Protein AF-A0A8E2B4M5-F1 (afdb_monomer_lite)

Structure (mmCIF, N/CA/C/O backbone):
data_AF-A0A8E2B4M5-F1
#
_entry.id   AF-A0A8E2B4M5-F1
#
loop_
_atom_site.group_PDB
_atom_site.id
_atom_site.type_symbol
_atom_site.label_atom_id
_atom_site.label_alt_id
_atom_site.label_comp_id
_atom_site.label_asym_id
_atom_site.label_entity_id
_atom_site.label_seq_id
_atom_site.pdbx_PDB_ins_code
_atom_site.Cartn_x
_atom_site.Cartn_y
_atom_site.Cartn_z
_atom_site.occupancy
_atom_site.B_iso_or_equiv
_atom_site.auth_seq_id
_atom_site.auth_comp_id
_atom_site.auth_asym_id
_atom_site.auth_atom_id
_atom_site.pdbx_PDB_model_num
ATOM 1 N N . VAL A 1 1 ? -11.968 -4.056 11.544 1.00 97.75 1 VAL A N 1
ATOM 2 C CA . VAL A 1 1 ? -10.760 -3.390 10.999 1.00 97.75 1 VAL A CA 1
ATOM 3 C C . VAL A 1 1 ? -11.161 -2.478 9.852 1.00 97.75 1 VAL A C 1
ATOM 5 O O . VAL A 1 1 ? -11.971 -2.891 9.031 1.00 97.75 1 VAL A O 1
ATOM 8 N N . VAL A 1 2 ? -10.613 -1.265 9.801 1.00 98.69 2 VAL A N 1
ATOM 9 C CA . VAL A 1 2 ? -10.712 -0.337 8.662 1.00 98.69 2 VAL A CA 1
ATOM 10 C C . VAL A 1 2 ? -9.300 -0.004 8.180 1.00 98.69 2 VAL A C 1
ATOM 12 O O . VAL A 1 2 ? -8.394 0.166 8.992 1.00 98.69 2 VAL A O 1
ATOM 15 N N . VAL A 1 3 ? -9.108 0.090 6.865 1.00 98.81 3 VAL A N 1
ATOM 16 C CA . VAL A 1 3 ? -7.841 0.510 6.252 1.00 98.81 3 VAL A CA 1
ATOM 17 C C . VAL A 1 3 ? -8.103 1.728 5.375 1.00 98.81 3 VAL A C 1
ATOM 19 O O . VAL A 1 3 ? -9.085 1.757 4.636 1.00 98.81 3 VAL A O 1
ATOM 22 N N . THR A 1 4 ? -7.240 2.735 5.466 1.00 98.75 4 THR A N 1
ATOM 23 C CA . THR A 1 4 ? -7.308 3.959 4.654 1.00 98.75 4 THR A CA 1
ATOM 24 C C . THR A 1 4 ? -5.906 4.491 4.354 1.00 98.75 4 THR A C 1
ATOM 26 O O . THR A 1 4 ? -4.914 3.837 4.671 1.00 98.75 4 THR A O 1
ATOM 29 N N . TYR A 1 5 ? -5.803 5.648 3.709 1.00 98.62 5 TYR A N 1
ATOM 30 C CA . TYR A 1 5 ? -4.527 6.311 3.437 1.00 98.62 5 TYR A CA 1
ATOM 31 C C . TYR A 1 5 ? -3.972 7.001 4.690 1.00 98.62 5 TYR A C 1
ATOM 33 O O . TYR A 1 5 ? -4.711 7.286 5.633 1.00 98.62 5 TYR A O 1
ATOM 41 N N . ASP A 1 6 ? -2.676 7.310 4.695 1.00 98.06 6 ASP A N 1
ATOM 42 C CA . ASP A 1 6 ? -2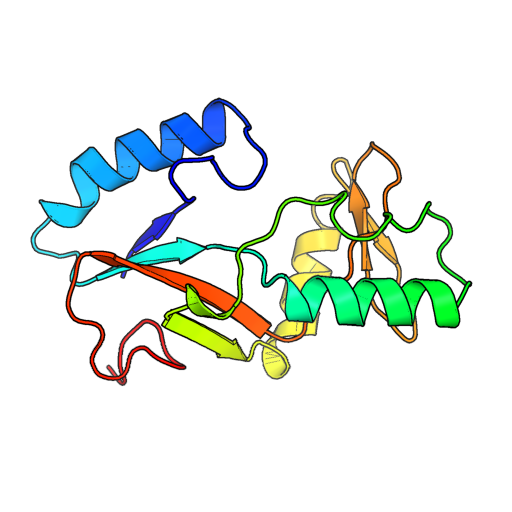.100 8.225 5.685 1.00 98.06 6 ASP A CA 1
ATOM 43 C C . ASP A 1 6 ? -2.543 9.685 5.453 1.00 98.06 6 ASP A C 1
ATOM 45 O O . ASP A 1 6 ? -3.237 10.004 4.484 1.00 98.06 6 ASP A O 1
ATOM 49 N N . SER A 1 7 ? -2.125 10.594 6.338 1.00 97.12 7 SER A N 1
ATOM 50 C CA . SER A 1 7 ? -2.493 12.013 6.256 1.00 97.12 7 SER A CA 1
ATOM 51 C C . SER A 1 7 ? -1.911 12.750 5.047 1.00 97.12 7 SER A C 1
ATOM 53 O O . SER A 1 7 ? -2.382 13.836 4.715 1.00 97.12 7 SER A O 1
ATOM 55 N N . PHE A 1 8 ? -0.913 12.173 4.371 1.00 96.62 8 PHE A N 1
ATOM 56 C CA . PHE A 1 8 ? -0.375 12.685 3.113 1.00 96.62 8 PHE A CA 1
ATOM 57 C C . PHE A 1 8 ? -1.076 12.066 1.888 1.00 96.62 8 PHE A C 1
ATOM 59 O O . PHE A 1 8 ? -0.829 12.470 0.753 1.00 96.62 8 PHE A O 1
ATOM 66 N N . GLY A 1 9 ? -1.979 11.101 2.082 1.00 95.44 9 GLY A N 1
ATOM 67 C CA . GLY A 1 9 ? -2.666 10.401 1.000 1.00 95.44 9 GLY A CA 1
ATOM 68 C C . GLY A 1 9 ? -1.750 9.456 0.212 1.00 95.44 9 GLY A C 1
ATOM 69 O O . GLY A 1 9 ? -2.009 9.179 -0.964 1.00 95.44 9 GLY A O 1
ATOM 70 N N . GLY A 1 10 ? -0.646 9.008 0.813 1.00 93.38 10 GLY A N 1
ATOM 71 C CA . GLY A 1 10 ? 0.409 8.233 0.160 1.00 93.38 10 GLY A CA 1
ATOM 72 C C . GLY A 1 10 ? 1.302 9.085 -0.747 1.00 93.38 10 GLY A C 1
ATOM 73 O O . GLY A 1 10 ? 2.466 9.301 -0.433 1.00 93.38 10 GLY A O 1
ATOM 74 N N . TYR A 1 11 ? 0.770 9.595 -1.863 1.00 93.06 11 TYR A N 1
ATOM 75 C CA . TYR A 1 11 ? 1.532 10.392 -2.842 1.00 93.06 11 TYR A CA 1
ATOM 76 C C . TYR A 1 11 ? 1.038 11.839 -3.004 1.00 93.06 11 TYR A C 1
ATOM 78 O O . TYR A 1 11 ? 1.407 12.514 -3.964 1.00 93.06 11 TYR A O 1
ATOM 86 N N . GLY A 1 12 ? 0.203 12.332 -2.083 1.00 95.56 12 GLY A N 1
ATOM 87 C CA . GLY A 1 12 ? -0.290 13.712 -2.106 1.00 95.56 12 GLY A CA 1
ATOM 88 C C . GLY A 1 12 ? -1.528 13.946 -2.973 1.00 95.56 12 GLY A C 1
ATOM 89 O O . GLY A 1 12 ? -1.870 15.100 -3.229 1.00 95.56 12 GLY A O 1
ATOM 90 N N . HIS A 1 13 ? -2.212 12.894 -3.443 1.00 97.62 13 HIS A N 1
ATOM 91 C CA . HIS A 1 13 ? -3.441 13.077 -4.221 1.00 97.62 13 HIS A CA 1
ATOM 92 C C . HIS A 1 13 ? -4.539 13.719 -3.353 1.00 97.62 13 HIS A C 1
ATOM 94 O O . HIS A 1 13 ? -4.846 13.170 -2.289 1.00 97.62 13 HIS A O 1
ATOM 100 N N . PRO A 1 14 ? -5.194 14.811 -3.797 1.00 98.44 14 PRO A N 1
ATOM 101 C CA . PRO A 1 14 ? -6.226 15.487 -3.009 1.00 98.44 14 PRO A CA 1
ATOM 102 C C . PRO A 1 14 ? -7.350 14.553 -2.553 1.00 98.44 14 PRO A C 1
ATOM 104 O O . PRO A 1 14 ? -7.760 14.600 -1.396 1.00 98.44 14 PRO A O 1
ATOM 107 N N . ASP A 1 15 ? -7.795 13.647 -3.427 1.00 98.69 15 ASP A N 1
ATOM 108 C CA . ASP A 1 15 ? -8.845 12.686 -3.067 1.00 98.69 15 ASP A CA 1
ATOM 109 C C . ASP A 1 15 ? -8.389 11.665 -2.019 1.00 98.69 15 ASP A C 1
ATOM 111 O O . ASP A 1 15 ? -9.187 11.267 -1.176 1.00 98.69 15 ASP A O 1
ATOM 115 N N . HIS A 1 16 ? -7.114 11.261 -2.018 1.00 98.69 16 HIS A N 1
ATOM 116 C CA . HIS A 1 16 ? -6.596 10.344 -1.000 1.00 98.69 16 HIS A CA 1
ATOM 117 C C . HIS A 1 16 ? -6.508 11.031 0.363 1.00 98.69 16 HIS A C 1
ATOM 119 O O . HIS A 1 16 ? -6.919 10.456 1.369 1.00 98.69 16 HIS A O 1
ATOM 125 N N . ILE A 1 17 ? -6.038 12.283 0.388 1.00 98.75 17 ILE A N 1
ATOM 126 C CA . ILE A 1 17 ? -6.035 13.115 1.598 1.00 98.75 17 ILE A CA 1
ATOM 127 C C . ILE A 1 17 ? -7.470 13.273 2.107 1.00 98.75 17 ILE A C 1
ATOM 129 O O . ILE A 1 17 ? -7.746 13.058 3.285 1.00 98.75 17 ILE A O 1
ATOM 133 N N . ARG A 1 18 ? -8.421 13.557 1.210 1.00 98.75 18 ARG A N 1
ATOM 134 C CA . ARG A 1 18 ? -9.822 13.710 1.596 1.00 98.75 18 ARG A CA 1
ATOM 135 C C . ARG A 1 18 ? -10.437 12.406 2.111 1.00 98.75 18 ARG A C 1
ATOM 137 O O . ARG A 1 18 ? -11.207 12.431 3.070 1.00 98.75 18 ARG A O 1
ATOM 144 N N . ALA A 1 19 ? -10.098 11.269 1.510 1.00 98.69 19 ALA A N 1
ATOM 145 C CA . ALA A 1 19 ? -10.531 9.955 1.973 1.00 98.69 19 ALA A CA 1
ATOM 146 C C . ALA A 1 19 ? -9.956 9.615 3.358 1.00 98.69 19 ALA A C 1
ATOM 148 O O . ALA A 1 19 ? -10.689 9.088 4.201 1.00 98.69 19 ALA A O 1
ATOM 149 N N . HIS A 1 20 ? -8.692 9.966 3.619 1.00 98.69 20 HIS A N 1
ATOM 150 C CA . HIS A 1 20 ? -8.085 9.881 4.947 1.00 98.69 20 HIS A CA 1
ATOM 151 C C . HIS A 1 20 ? -8.866 10.724 5.962 1.00 98.69 20 HIS A C 1
ATOM 153 O O . HIS A 1 20 ? -9.334 10.185 6.962 1.00 98.69 20 HIS A O 1
ATOM 159 N N . GLU A 1 21 ? -9.075 12.016 5.685 1.00 98.81 21 GLU A N 1
ATOM 160 C CA . GLU A 1 21 ? -9.795 12.930 6.582 1.00 98.81 21 GLU A CA 1
ATOM 161 C C . GLU A 1 21 ? -11.190 12.408 6.939 1.00 98.81 21 GLU A C 1
ATOM 163 O O . GLU A 1 21 ? -11.567 12.383 8.109 1.00 98.81 21 GLU A O 1
ATOM 168 N N . ILE A 1 22 ? -11.959 11.971 5.935 1.00 98.75 22 ILE A N 1
ATOM 169 C CA . ILE A 1 22 ? -13.317 11.453 6.141 1.00 98.75 22 ILE A CA 1
ATOM 170 C C . ILE A 1 22 ? -13.278 10.162 6.960 1.00 98.75 22 ILE A C 1
ATOM 172 O O . ILE A 1 22 ? -14.086 9.992 7.872 1.00 98.75 22 ILE A O 1
ATOM 176 N N . THR A 1 23 ? -12.342 9.260 6.657 1.00 98.75 23 THR A N 1
ATOM 177 C CA . THR A 1 23 ? -12.237 7.985 7.373 1.00 98.75 23 THR A CA 1
ATOM 178 C C . THR A 1 23 ? -11.832 8.211 8.825 1.00 98.75 23 THR A C 1
ATOM 180 O O . THR A 1 23 ? -12.464 7.655 9.717 1.00 98.75 23 THR A O 1
ATOM 183 N N . MET A 1 24 ? -10.831 9.052 9.088 1.00 98.69 24 MET A N 1
ATOM 184 C CA . MET A 1 24 ? -10.359 9.327 10.446 1.00 98.69 24 MET A CA 1
ATOM 185 C C . MET A 1 24 ? -11.349 10.151 11.272 1.00 98.69 24 MET A C 1
ATOM 187 O O . MET A 1 24 ? -11.330 10.056 12.494 1.00 98.69 24 MET A O 1
ATOM 191 N N . ALA A 1 25 ? -12.247 10.902 10.631 1.00 98.62 25 ALA A N 1
ATOM 192 C CA . ALA A 1 25 ? -13.351 11.576 11.310 1.00 98.62 25 ALA A CA 1
ATOM 193 C C . ALA A 1 25 ? -14.528 10.646 11.663 1.00 98.62 25 ALA A C 1
ATOM 195 O O . ALA A 1 25 ? -15.371 11.035 12.463 1.00 98.62 25 ALA A O 1
ATOM 196 N N . ALA A 1 26 ? -14.629 9.458 11.053 1.00 98.56 26 ALA A N 1
ATOM 197 C CA . ALA A 1 26 ? -15.786 8.571 11.210 1.00 98.56 26 ALA A CA 1
ATOM 198 C C . ALA A 1 26 ? -15.452 7.231 11.881 1.00 98.56 26 ALA A C 1
ATOM 200 O O . ALA A 1 26 ? -16.212 6.746 12.714 1.00 98.56 26 ALA A O 1
ATOM 201 N N . ALA A 1 27 ? -14.340 6.605 11.498 1.00 98.56 27 ALA A N 1
ATOM 202 C CA . ALA A 1 27 ? -14.015 5.239 11.885 1.00 98.56 27 ALA A CA 1
ATOM 203 C C . ALA A 1 27 ? -13.658 5.091 13.377 1.00 98.56 27 ALA A C 1
ATOM 205 O O . ALA A 1 27 ? -14.202 4.175 13.985 1.00 98.56 27 ALA A O 1
ATOM 206 N N . PRO A 1 28 ? -12.839 5.965 14.001 1.00 97.88 28 PRO A N 1
ATOM 207 C CA . PRO A 1 28 ? -12.542 5.875 15.438 1.00 97.88 28 PRO A CA 1
ATOM 208 C C . PRO A 1 28 ? -13.769 5.976 16.357 1.00 97.88 28 PRO A C 1
ATOM 210 O O . PRO A 1 28 ? -13.770 5.408 17.444 1.00 97.88 28 PRO A O 1
ATOM 213 N N . ASP A 1 29 ? -14.816 6.683 15.920 1.00 97.44 29 ASP A N 1
ATOM 214 C CA . ASP A 1 29 ? -16.042 6.883 16.703 1.00 97.44 29 ASP A CA 1
ATOM 215 C C . ASP A 1 29 ? -17.098 5.791 16.451 1.00 97.44 29 ASP A C 1
ATOM 217 O O . ASP A 1 29 ? -18.122 5.732 17.137 1.00 97.44 29 ASP A O 1
ATOM 221 N N . ALA A 1 30 ? -16.882 4.915 15.464 1.00 98.00 30 ALA A N 1
ATOM 222 C CA . ALA A 1 30 ? -17.804 3.837 15.136 1.00 98.00 30 ALA A CA 1
ATOM 223 C C . ALA A 1 30 ? -17.585 2.634 16.080 1.00 98.00 30 ALA A C 1
ATOM 225 O O . ALA A 1 30 ? -16.536 1.996 16.003 1.00 98.00 30 ALA A O 1
ATOM 226 N N . PRO A 1 31 ? -18.579 2.219 16.898 1.00 95.75 31 PRO A N 1
ATOM 227 C CA . PRO A 1 31 ? -18.387 1.158 17.898 1.00 95.75 31 PRO A CA 1
ATOM 228 C C . PRO A 1 31 ? -17.974 -0.207 17.333 1.00 95.75 31 PRO A C 1
ATOM 230 O O . PRO A 1 31 ? -17.455 -1.047 18.058 1.00 95.75 31 PRO A O 1
ATOM 233 N N . SER A 1 32 ? -18.235 -0.454 16.049 1.00 96.50 32 SER A N 1
ATOM 234 C CA . SER A 1 32 ? -17.866 -1.688 15.351 1.00 96.50 32 SER A CA 1
ATOM 235 C C . SER A 1 32 ? -16.438 -1.683 14.792 1.00 96.50 32 SER A C 1
ATOM 237 O O . SER A 1 32 ? -16.015 -2.671 14.190 1.00 96.50 32 SER A O 1
ATOM 239 N N . VAL A 1 33 ? -15.708 -0.570 14.895 1.00 97.94 33 VAL A N 1
ATOM 240 C CA . VAL A 1 33 ? -14.349 -0.440 14.366 1.00 97.94 33 VAL A CA 1
ATOM 241 C C . VAL A 1 33 ? -13.351 -0.547 15.509 1.00 97.94 33 VAL A C 1
ATOM 243 O O . VAL A 1 33 ? -13.109 0.402 16.238 1.00 97.94 33 VAL A O 1
ATOM 246 N N . GLU A 1 34 ? -12.722 -1.712 15.631 1.00 96.94 34 GLU A N 1
ATOM 247 C CA . GLU A 1 34 ? -11.711 -1.939 16.673 1.00 96.94 34 GLU A CA 1
ATOM 248 C C . GLU A 1 34 ? -10.343 -1.335 16.338 1.00 96.94 34 GLU A C 1
ATOM 250 O O . GLU A 1 34 ? -9.593 -0.946 17.230 1.00 96.94 34 GLU A O 1
ATOM 255 N N . ARG A 1 35 ? -9.996 -1.289 15.046 1.00 98.25 35 ARG A N 1
ATOM 256 C CA . ARG A 1 35 ? -8.693 -0.822 14.562 1.00 98.25 35 ARG A CA 1
ATOM 257 C C . ARG A 1 35 ? -8.824 -0.070 13.251 1.00 98.25 35 ARG A C 1
ATOM 259 O O . ARG A 1 35 ? -9.575 -0.504 12.367 1.00 98.25 35 ARG A O 1
ATOM 266 N N . VAL A 1 36 ? -8.031 0.990 13.114 1.00 98.75 36 VAL A N 1
ATOM 267 C CA . VAL A 1 36 ? -7.797 1.695 11.851 1.00 98.75 36 VAL A CA 1
ATOM 268 C C . VAL A 1 36 ? -6.315 1.632 11.515 1.00 98.75 36 VAL A C 1
ATOM 270 O O . VAL A 1 36 ? -5.476 1.965 12.352 1.00 98.75 36 VAL A O 1
ATOM 273 N N . PHE A 1 37 ? -6.000 1.240 10.286 1.00 98.88 37 PHE A N 1
ATOM 274 C CA . PHE A 1 37 ? -4.639 1.222 9.762 1.00 98.88 37 PHE A CA 1
ATOM 275 C C . PHE A 1 37 ? -4.499 2.151 8.561 1.00 98.88 37 PHE A C 1
ATOM 277 O O . PHE A 1 37 ? -5.391 2.237 7.715 1.00 98.88 37 PHE A O 1
ATOM 284 N N . HIS A 1 38 ? -3.345 2.798 8.452 1.00 98.81 38 HIS A N 1
ATOM 285 C CA . HIS A 1 38 ? -2.914 3.435 7.217 1.00 98.81 38 HIS A CA 1
ATOM 286 C C . HIS A 1 38 ? -2.139 2.427 6.372 1.00 98.81 38 HIS A C 1
ATOM 288 O O . HIS A 1 38 ? -1.167 1.853 6.861 1.00 98.81 38 HIS A O 1
ATOM 294 N N . VAL A 1 39 ? -2.545 2.222 5.118 1.00 98.62 39 VAL A N 1
ATOM 295 C CA . VAL A 1 39 ? -1.735 1.481 4.141 1.00 98.62 39 VAL A CA 1
ATOM 296 C C . VAL A 1 39 ? -0.574 2.359 3.678 1.00 98.62 39 VAL A C 1
ATOM 298 O O . VAL A 1 39 ? -0.772 3.522 3.325 1.00 98.62 39 VAL A O 1
ATOM 301 N N . VAL A 1 40 ? 0.641 1.811 3.694 1.00 98.44 40 VAL A N 1
ATOM 302 C CA . VAL A 1 40 ? 1.873 2.539 3.361 1.00 98.44 40 VAL A CA 1
ATOM 303 C C . VAL A 1 40 ? 2.799 1.708 2.471 1.00 98.44 40 VAL A C 1
ATOM 305 O O . VAL A 1 40 ? 2.648 0.495 2.333 1.00 98.44 40 VAL A O 1
ATOM 308 N N . GLN A 1 41 ? 3.788 2.364 1.865 1.00 97.19 41 GLN A N 1
ATOM 309 C CA . GLN A 1 41 ? 4.882 1.700 1.153 1.00 97.19 41 GLN A CA 1
ATOM 310 C C . GLN A 1 41 ? 6.128 1.675 2.043 1.00 97.19 41 GLN A C 1
ATOM 312 O O . GLN A 1 41 ? 6.549 2.726 2.519 1.00 97.19 41 GLN A O 1
ATOM 317 N N . SER A 1 42 ? 6.725 0.500 2.264 1.00 98.00 42 SER A N 1
ATOM 318 C CA . SER A 1 42 ? 8.011 0.378 2.969 1.00 98.00 42 SER A CA 1
ATOM 319 C C . SER A 1 42 ? 9.144 0.970 2.132 1.00 98.00 42 SER A C 1
ATOM 321 O O . SER A 1 42 ? 9.304 0.628 0.959 1.00 98.00 42 SER A O 1
ATOM 323 N N . GLU A 1 43 ? 9.938 1.850 2.743 1.00 97.56 43 GLU A N 1
ATOM 324 C CA . GLU A 1 43 ? 11.134 2.433 2.131 1.00 97.56 43 GLU A CA 1
ATOM 325 C C . GLU A 1 43 ? 12.190 1.361 1.826 1.00 97.56 43 GLU A C 1
ATOM 327 O O . GLU A 1 43 ? 12.742 1.333 0.722 1.00 97.56 43 GLU A O 1
ATOM 332 N N . ALA A 1 44 ? 12.432 0.433 2.756 1.00 97.00 44 ALA A N 1
ATOM 333 C CA . ALA A 1 44 ? 13.390 -0.650 2.563 1.00 97.00 44 ALA A CA 1
ATOM 334 C C . ALA A 1 44 ? 12.957 -1.608 1.442 1.00 97.00 44 ALA A C 1
ATOM 336 O O . ALA A 1 44 ? 13.755 -1.923 0.558 1.00 97.00 44 ALA A O 1
ATOM 337 N N . ALA A 1 45 ? 11.691 -2.039 1.433 1.00 96.44 45 ALA A N 1
ATOM 338 C CA . ALA A 1 45 ? 11.172 -2.948 0.412 1.00 96.44 45 ALA A CA 1
ATOM 339 C C .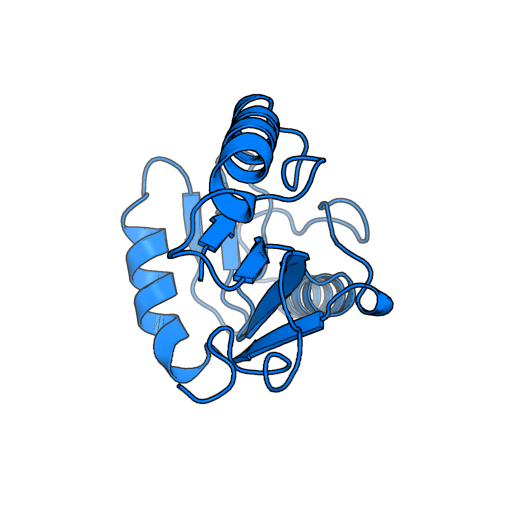 ALA A 1 45 ? 11.184 -2.309 -0.981 1.00 96.44 45 ALA A C 1
ATOM 341 O O . ALA A 1 45 ? 11.542 -2.958 -1.966 1.00 96.44 45 ALA A O 1
ATOM 342 N N . LEU A 1 46 ? 10.833 -1.023 -1.061 1.00 96.50 46 LEU A N 1
ATOM 343 C CA . LEU A 1 46 ? 10.906 -0.260 -2.298 1.00 96.50 46 LEU A CA 1
ATOM 344 C C . LEU A 1 46 ? 12.352 -0.145 -2.797 1.00 96.50 46 LEU A C 1
ATOM 346 O O . LEU A 1 46 ? 12.607 -0.395 -3.973 1.00 96.50 46 LEU A O 1
ATOM 350 N N . THR A 1 47 ? 13.295 0.179 -1.910 1.00 96.69 47 THR A N 1
ATOM 351 C CA . THR A 1 47 ? 14.725 0.283 -2.240 1.00 96.69 47 THR A CA 1
ATOM 352 C C . THR A 1 47 ? 15.264 -1.033 -2.801 1.00 96.69 47 THR A C 1
ATOM 354 O O . THR A 1 47 ? 15.904 -1.037 -3.853 1.00 96.69 47 THR A O 1
ATOM 357 N N . VAL A 1 48 ? 14.958 -2.158 -2.145 1.00 96.25 48 VAL A N 1
ATOM 358 C CA . VAL A 1 48 ? 15.353 -3.495 -2.615 1.00 96.25 48 VAL A CA 1
ATOM 359 C C . VAL A 1 48 ? 14.742 -3.788 -3.986 1.00 96.25 48 VAL A C 1
ATOM 361 O O . VAL A 1 48 ? 15.476 -4.089 -4.923 1.00 96.25 48 VAL A O 1
ATOM 364 N N . GLY A 1 49 ? 13.426 -3.623 -4.146 1.00 96.31 49 GLY A N 1
ATOM 365 C CA . GLY A 1 49 ? 12.753 -3.931 -5.409 1.00 96.31 49 GLY A CA 1
ATOM 366 C C . GLY A 1 49 ? 13.209 -3.051 -6.580 1.00 96.31 49 GLY A C 1
ATOM 367 O O . GLY A 1 49 ? 13.338 -3.536 -7.703 1.00 96.31 49 GLY A O 1
ATOM 368 N N . LEU A 1 50 ? 13.507 -1.768 -6.343 1.00 96.94 50 LEU A N 1
ATOM 369 C CA . LEU A 1 50 ? 14.081 -0.889 -7.367 1.00 96.94 50 LEU A CA 1
ATOM 370 C C . LEU A 1 50 ? 15.505 -1.314 -7.746 1.00 96.94 50 LEU A C 1
ATOM 372 O O . LEU A 1 50 ? 15.843 -1.301 -8.930 1.00 96.94 50 LEU A O 1
ATOM 376 N N . ALA A 1 51 ? 16.336 -1.712 -6.779 1.00 96.81 51 ALA A N 1
ATOM 377 C CA . ALA A 1 51 ? 17.676 -2.225 -7.057 1.00 96.81 51 ALA A CA 1
ATOM 378 C C . ALA A 1 51 ? 17.631 -3.518 -7.889 1.00 96.81 51 ALA A C 1
ATOM 380 O O . ALA A 1 51 ? 18.374 -3.638 -8.865 1.00 96.81 51 ALA A O 1
ATOM 381 N N . GLU A 1 52 ? 16.723 -4.440 -7.563 1.00 96.69 52 GLU A N 1
ATOM 382 C CA . GLU A 1 52 ? 16.508 -5.671 -8.331 1.00 96.69 52 GLU A CA 1
ATOM 383 C C . GLU A 1 52 ? 16.035 -5.377 -9.763 1.00 96.69 52 GLU A C 1
ATOM 385 O O . GLU A 1 52 ? 16.583 -5.941 -10.708 1.00 96.69 52 GLU A O 1
ATOM 390 N N . LEU A 1 53 ? 15.094 -4.441 -9.956 1.00 96.31 53 LEU A N 1
ATOM 391 C CA . LEU A 1 53 ? 14.649 -4.020 -11.293 1.00 96.31 53 LEU A CA 1
ATOM 392 C C . LEU A 1 53 ? 15.782 -3.422 -12.135 1.00 96.31 53 LEU A C 1
ATOM 394 O O . LEU A 1 53 ? 15.881 -3.703 -13.330 1.00 96.31 53 LEU A O 1
ATOM 398 N N . ARG A 1 54 ? 16.648 -2.598 -11.530 1.00 95.56 54 ARG A N 1
ATOM 399 C CA . ARG A 1 54 ? 17.816 -2.031 -12.227 1.00 95.56 54 ARG A CA 1
ATOM 400 C C . ARG A 1 54 ? 18.828 -3.112 -12.603 1.00 95.56 54 ARG A C 1
ATOM 402 O O . ARG A 1 54 ? 19.415 -3.021 -13.676 1.00 95.56 54 ARG A O 1
ATOM 409 N N . ALA A 1 55 ? 19.041 -4.097 -11.731 1.00 96.00 55 ALA A N 1
ATOM 410 C CA . ALA A 1 55 ? 19.967 -5.200 -11.973 1.00 96.00 55 ALA A CA 1
ATOM 411 C C . ALA A 1 55 ? 19.460 -6.164 -13.057 1.00 96.00 55 ALA A C 1
ATOM 413 O O . ALA A 1 55 ? 20.252 -6.625 -13.875 1.00 96.00 55 ALA A O 1
ATOM 414 N N . ASP A 1 56 ? 18.154 -6.445 -13.074 1.00 94.19 56 ASP A N 1
ATOM 415 C CA . ASP A 1 56 ? 17.499 -7.252 -14.106 1.00 94.19 56 ASP A CA 1
ATOM 416 C C . ASP A 1 56 ? 17.562 -6.567 -15.483 1.00 94.19 56 ASP A C 1
ATOM 418 O O . ASP A 1 56 ? 17.886 -7.203 -16.484 1.00 94.19 56 ASP A O 1
ATOM 422 N N . GLY A 1 57 ? 17.316 -5.253 -15.537 1.00 93.38 57 GLY A N 1
ATOM 423 C CA . GLY A 1 57 ? 17.525 -4.444 -16.739 1.00 93.38 57 GLY A CA 1
ATOM 424 C C . GLY A 1 57 ? 16.565 -4.740 -17.899 1.00 93.38 57 GLY A C 1
ATOM 425 O O . GLY A 1 57 ? 16.763 -4.196 -18.985 1.00 93.38 57 GLY A O 1
ATOM 426 N N . THR A 1 58 ? 15.530 -5.567 -17.696 1.00 93.94 58 THR A N 1
ATOM 427 C CA . THR A 1 58 ? 14.566 -5.930 -18.752 1.00 93.94 58 THR A CA 1
ATOM 428 C C . THR A 1 58 ? 13.287 -5.092 -18.747 1.00 93.94 58 THR A C 1
ATOM 430 O O . THR A 1 58 ? 12.491 -5.189 -19.682 1.00 93.94 58 THR A O 1
ATOM 433 N N . SER A 1 59 ?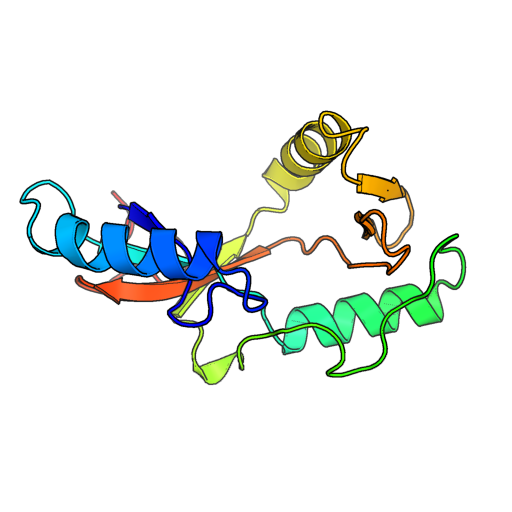 13.087 -4.245 -17.729 1.00 95.00 59 SER A N 1
ATOM 434 C CA . SER A 1 59 ? 11.914 -3.369 -17.631 1.00 95.00 59 SER A CA 1
ATOM 435 C C . SER A 1 59 ? 11.761 -2.503 -18.894 1.00 95.00 59 SER A C 1
ATOM 437 O O . SER A 1 59 ? 12.679 -1.750 -19.229 1.00 95.00 59 SER A O 1
ATOM 439 N N . PRO A 1 60 ? 10.594 -2.523 -19.569 1.00 95.75 60 PRO A N 1
ATOM 440 C CA . PRO A 1 60 ? 10.318 -1.629 -20.694 1.00 95.75 60 PRO A CA 1
ATOM 441 C C . PRO A 1 60 ? 10.062 -0.180 -20.244 1.00 95.75 60 PRO A C 1
ATOM 443 O O . PRO A 1 60 ? 9.973 0.724 -21.073 1.00 95.75 60 PRO A O 1
ATOM 446 N N . PHE A 1 61 ? 9.924 0.045 -18.936 1.00 97.19 61 PHE A N 1
ATOM 447 C CA . PHE A 1 61 ? 9.652 1.335 -18.314 1.00 97.19 61 PHE A CA 1
ATOM 448 C C . PHE A 1 61 ? 10.878 1.871 -17.577 1.00 97.19 61 PHE A C 1
ATOM 450 O O . PHE A 1 61 ? 11.769 1.115 -17.175 1.00 97.19 61 PHE A O 1
ATOM 457 N N . ARG A 1 62 ? 10.903 3.186 -17.333 1.00 97.06 62 ARG A N 1
ATOM 458 C CA . ARG A 1 62 ? 11.974 3.806 -16.550 1.00 97.06 62 ARG A CA 1
ATOM 459 C C . ARG A 1 62 ? 11.872 3.348 -15.098 1.00 97.06 62 ARG A C 1
ATOM 461 O O . ARG A 1 62 ? 10.843 3.552 -14.459 1.00 97.06 62 ARG A O 1
ATOM 468 N N . VAL A 1 63 ? 12.952 2.801 -14.552 1.00 96.81 63 VAL A N 1
ATOM 469 C CA . VAL A 1 63 ? 13.032 2.506 -13.117 1.00 96.81 63 VAL A CA 1
ATOM 470 C C . VAL A 1 63 ? 13.257 3.811 -12.347 1.00 96.81 63 VAL A C 1
ATOM 472 O O . VAL A 1 63 ? 14.131 4.602 -12.713 1.00 96.81 63 VAL A O 1
ATOM 475 N N . ALA A 1 64 ? 12.445 4.057 -11.315 1.00 95.06 64 ALA A N 1
ATOM 476 C CA . ALA A 1 64 ? 12.562 5.241 -10.461 1.00 95.06 64 ALA A CA 1
ATOM 477 C C . ALA A 1 64 ? 13.950 5.324 -9.804 1.00 95.06 64 ALA A C 1
ATOM 479 O O . ALA A 1 64 ? 14.583 4.290 -9.585 1.00 95.06 64 ALA A O 1
ATOM 480 N N . ALA A 1 65 ? 14.429 6.527 -9.483 1.00 93.31 65 ALA A N 1
ATOM 481 C CA . ALA A 1 65 ? 15.607 6.726 -8.639 1.00 93.31 65 ALA A CA 1
ATOM 482 C C . ALA A 1 65 ? 15.275 6.477 -7.155 1.00 93.31 65 ALA A C 1
ATOM 484 O O . ALA A 1 65 ? 14.108 6.452 -6.760 1.00 93.31 65 ALA A O 1
ATOM 485 N N . ASP A 1 66 ? 16.301 6.288 -6.327 1.00 90.25 66 ASP A N 1
ATOM 486 C CA . ASP A 1 66 ? 16.104 6.130 -4.883 1.00 90.25 66 ASP A CA 1
ATOM 487 C C . ASP A 1 66 ? 15.509 7.420 -4.295 1.00 90.25 66 ASP A C 1
ATOM 489 O O . ASP A 1 66 ? 15.943 8.524 -4.629 1.00 90.25 66 ASP A O 1
ATOM 493 N N . GLY A 1 67 ? 14.477 7.280 -3.459 1.00 91.31 67 GLY A N 1
ATOM 494 C CA . GLY A 1 67 ? 13.736 8.405 -2.876 1.00 91.31 67 GLY A CA 1
ATOM 495 C C . GLY A 1 67 ? 12.815 9.166 -3.840 1.00 91.31 67 GLY A C 1
ATOM 496 O O . GLY A 1 67 ? 12.207 10.152 -3.435 1.00 91.31 67 GLY A O 1
ATOM 497 N N . GLU A 1 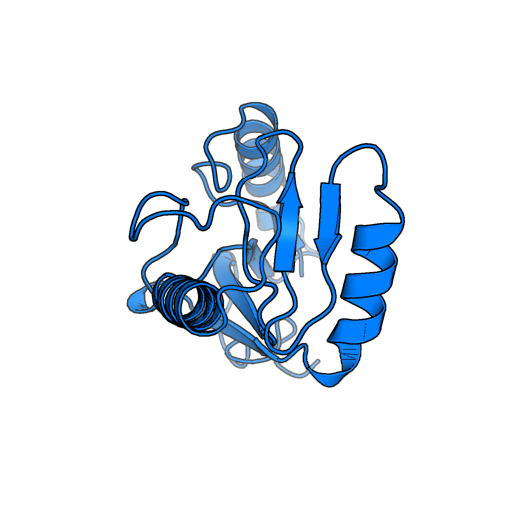68 ? 12.694 8.746 -5.105 1.00 94.56 68 GLU A N 1
ATOM 498 C CA . GLU A 1 68 ? 11.800 9.405 -6.070 1.00 94.56 68 GLU A CA 1
ATOM 499 C C . GLU A 1 68 ? 10.320 9.078 -5.821 1.00 94.56 68 GLU A C 1
ATOM 501 O O . GLU A 1 68 ? 9.441 9.910 -6.046 1.00 94.56 68 GLU A O 1
ATOM 506 N N . LEU A 1 69 ? 10.039 7.856 -5.371 1.00 94.75 69 LEU A N 1
ATOM 507 C CA . LEU A 1 69 ? 8.691 7.412 -5.036 1.00 94.75 69 LEU A CA 1
ATOM 508 C C . LEU A 1 69 ? 8.430 7.639 -3.541 1.00 94.75 69 LEU A C 1
ATOM 510 O O . LEU A 1 69 ? 9.336 7.429 -2.732 1.00 94.75 69 LEU A O 1
ATOM 514 N N . PRO A 1 70 ? 7.210 8.053 -3.161 1.00 94.56 70 PRO A N 1
ATOM 515 C CA . PRO A 1 70 ? 6.867 8.252 -1.762 1.00 94.56 70 PRO A CA 1
ATOM 516 C C . PRO A 1 70 ? 6.930 6.929 -0.997 1.00 94.56 70 PRO A C 1
ATOM 518 O O . PRO A 1 70 ? 6.478 5.890 -1.472 1.00 94.56 70 PRO A O 1
ATOM 521 N N . SER A 1 71 ? 7.473 6.977 0.212 1.00 96.81 71 SER A N 1
ATOM 522 C CA . SER A 1 71 ? 7.598 5.817 1.087 1.00 96.81 71 SER A CA 1
ATOM 523 C C . SER A 1 71 ? 7.526 6.221 2.553 1.00 96.81 71 SER A C 1
ATOM 525 O O . SER A 1 71 ? 7.658 7.389 2.921 1.00 96.81 71 SER A O 1
ATOM 527 N N . THR A 1 72 ? 7.313 5.229 3.408 1.00 97.69 72 THR A N 1
ATOM 528 C CA . THR A 1 72 ? 7.327 5.350 4.861 1.00 97.69 72 THR A CA 1
ATOM 529 C C . THR A 1 72 ? 8.574 4.661 5.412 1.00 97.69 72 THR A C 1
ATOM 531 O O . THR A 1 72 ? 8.802 3.496 5.077 1.00 97.69 72 THR A O 1
ATOM 534 N N . PRO A 1 73 ? 9.353 5.331 6.286 1.00 97.81 73 PRO A N 1
ATOM 535 C CA . PRO A 1 73 ? 10.469 4.696 6.973 1.00 97.81 73 PRO A CA 1
ATOM 536 C C . PRO A 1 73 ? 10.000 3.478 7.765 1.00 97.81 73 PRO A C 1
ATOM 538 O O . PRO A 1 73 ? 9.061 3.584 8.558 1.00 97.81 73 PRO A O 1
ATOM 541 N N . ASP A 1 74 ? 10.679 2.344 7.610 1.00 98.06 74 ASP A N 1
ATOM 542 C CA . ASP A 1 74 ? 10.251 1.066 8.188 1.00 98.06 74 ASP A CA 1
ATOM 543 C C . ASP A 1 74 ? 10.084 1.095 9.713 1.00 98.06 74 ASP A C 1
ATOM 545 O O . ASP A 1 74 ? 9.204 0.430 10.246 1.00 98.06 74 ASP A O 1
ATOM 549 N N . GLY A 1 75 ? 10.835 1.943 10.425 1.00 98.31 75 GLY A N 1
ATOM 550 C CA . GLY A 1 75 ? 10.672 2.135 11.872 1.00 98.31 75 GLY A CA 1
ATOM 551 C C . GLY A 1 75 ? 9.321 2.730 12.305 1.00 98.31 75 GLY A C 1
ATOM 552 O O . GLY A 1 75 ? 9.037 2.762 13.499 1.00 98.31 75 GLY A O 1
ATOM 553 N N . LYS A 1 76 ? 8.496 3.220 11.369 1.00 98.25 76 LYS A N 1
ATOM 554 C CA . LYS A 1 76 ? 7.112 3.660 11.624 1.00 98.25 76 LYS A CA 1
ATOM 555 C C . LYS A 1 76 ? 6.072 2.579 11.327 1.00 98.25 76 LYS A C 1
ATOM 557 O O . LYS A 1 76 ? 4.924 2.734 11.732 1.00 98.25 76 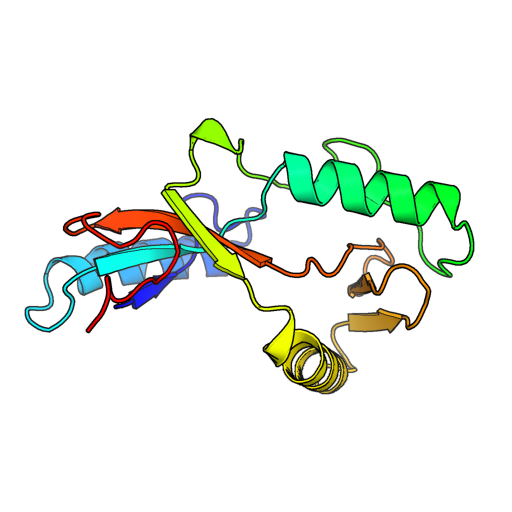LYS A O 1
ATOM 562 N N . ILE A 1 77 ? 6.442 1.537 10.586 1.00 98.75 77 ILE A N 1
ATOM 563 C CA . ILE A 1 77 ? 5.537 0.460 10.188 1.00 98.75 77 ILE A CA 1
ATOM 564 C C . ILE A 1 77 ? 5.263 -0.405 11.412 1.00 98.75 77 ILE A C 1
ATOM 566 O O . ILE A 1 77 ? 6.187 -0.850 12.088 1.00 98.75 77 ILE A O 1
ATOM 570 N N . THR A 1 78 ? 3.988 -0.638 11.703 1.00 98.75 78 THR A N 1
ATOM 571 C CA . THR A 1 78 ? 3.569 -1.442 12.860 1.00 98.75 78 THR A CA 1
ATOM 572 C C . THR A 1 78 ? 3.151 -2.848 12.459 1.00 98.75 78 THR A C 1
ATOM 574 O O . THR A 1 78 ? 3.161 -3.741 13.298 1.00 98.75 78 THR A O 1
ATOM 577 N N . THR A 1 79 ? 2.765 -3.039 11.195 1.00 98.81 79 THR A N 1
ATOM 578 C CA . THR A 1 79 ? 2.201 -4.295 10.704 1.00 98.81 79 THR A CA 1
ATOM 579 C C . THR A 1 79 ? 2.711 -4.612 9.308 1.00 98.81 79 THR A C 1
ATOM 581 O O . THR A 1 79 ? 2.690 -3.755 8.420 1.00 98.81 79 THR A O 1
ATOM 584 N N . VAL A 1 80 ? 3.118 -5.863 9.104 1.00 98.69 80 VAL A N 1
ATOM 585 C CA . VAL A 1 80 ? 3.553 -6.396 7.812 1.00 98.69 80 VAL A CA 1
ATOM 586 C C . VAL A 1 80 ? 2.774 -7.669 7.517 1.00 98.69 80 VAL A C 1
ATOM 588 O O . VAL A 1 80 ? 2.917 -8.663 8.221 1.00 98.69 80 VAL A O 1
ATOM 591 N N . VAL A 1 81 ? 1.966 -7.652 6.462 1.00 98.44 81 VAL A N 1
ATOM 592 C CA . VAL A 1 81 ? 1.180 -8.814 6.034 1.00 98.44 81 VAL A CA 1
ATOM 593 C C . VAL A 1 81 ? 1.867 -9.457 4.838 1.00 98.44 81 VAL A C 1
ATOM 595 O O . VAL A 1 81 ? 1.985 -8.833 3.783 1.00 98.44 81 VAL A O 1
ATOM 598 N N . ASP A 1 82 ? 2.314 -10.704 4.986 1.00 98.12 82 ASP A N 1
ATOM 599 C CA . ASP A 1 82 ? 2.818 -11.496 3.862 1.00 98.12 82 ASP A CA 1
ATOM 600 C C . ASP A 1 82 ? 1.659 -11.874 2.929 1.00 98.12 82 ASP A C 1
ATOM 602 O O . ASP A 1 82 ? 0.706 -12.550 3.316 1.00 98.12 82 ASP A O 1
ATOM 606 N N . ILE A 1 83 ? 1.751 -11.438 1.676 1.00 97.50 83 ILE A N 1
ATOM 607 C CA . ILE A 1 83 ? 0.772 -11.708 0.624 1.00 97.50 83 ILE A CA 1
ATOM 608 C C . ILE A 1 83 ? 1.335 -12.635 -0.459 1.00 97.50 83 ILE A C 1
ATOM 610 O O . ILE A 1 83 ? 0.739 -12.749 -1.531 1.00 97.50 83 ILE A O 1
ATOM 614 N N . SER A 1 84 ? 2.463 -13.313 -0.220 1.00 96.38 84 SER A N 1
ATOM 615 C CA . SER A 1 84 ? 3.120 -14.196 -1.195 1.00 96.38 84 SER A CA 1
ATOM 616 C C . SER A 1 84 ? 2.150 -15.213 -1.804 1.00 96.38 84 SER A C 1
ATOM 618 O O . SER A 1 84 ? 2.096 -15.364 -3.027 1.00 96.38 84 SER A O 1
ATOM 620 N N . ALA A 1 85 ? 1.311 -15.840 -0.971 1.00 97.38 85 ALA A N 1
ATOM 621 C CA . ALA A 1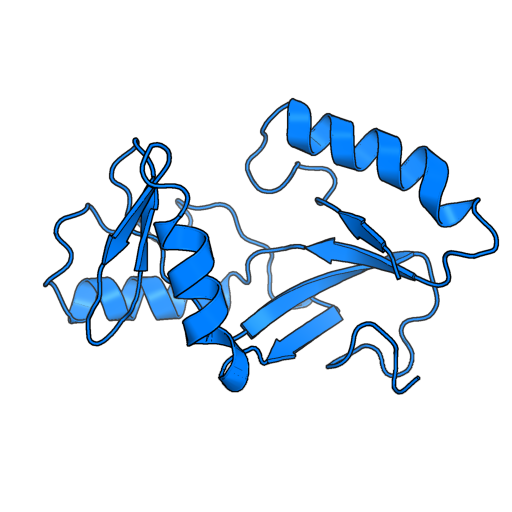 85 ? 0.290 -16.800 -1.400 1.00 97.38 85 ALA A CA 1
ATOM 622 C C . ALA A 1 85 ? -0.836 -16.171 -2.250 1.00 97.38 85 ALA A C 1
ATOM 624 O O . ALA A 1 85 ? -1.485 -16.861 -3.035 1.00 97.38 85 ALA A O 1
ATOM 625 N N . HIS A 1 86 ? -1.048 -14.858 -2.135 1.00 96.62 86 HIS A N 1
ATOM 626 C CA . HIS A 1 86 ? -2.108 -14.105 -2.814 1.00 96.62 86 HIS A CA 1
ATOM 627 C C . HIS A 1 86 ? -1.591 -13.226 -3.962 1.00 96.62 86 HIS A C 1
ATOM 629 O O . HIS A 1 86 ? -2.375 -12.574 -4.655 1.00 96.62 86 HIS A O 1
ATOM 635 N N . ARG A 1 87 ? -0.279 -13.229 -4.224 1.00 93.62 87 ARG A N 1
ATOM 636 C CA . ARG A 1 87 ? 0.359 -12.343 -5.209 1.00 93.62 87 ARG A CA 1
ATOM 637 C C . ARG A 1 87 ? -0.192 -12.528 -6.623 1.00 93.62 87 ARG A C 1
ATOM 639 O O . ARG A 1 87 ? -0.334 -11.551 -7.351 1.00 93.62 87 ARG A O 1
ATOM 646 N N . GLN A 1 88 ? -0.575 -13.750 -6.998 1.00 94.62 88 GLN A N 1
ATOM 647 C CA . GLN A 1 88 ? -1.209 -14.011 -8.297 1.00 94.62 88 GLN A CA 1
ATOM 648 C C . GLN A 1 88 ? -2.585 -13.349 -8.425 1.00 94.62 88 GLN A C 1
ATOM 650 O O . GLN A 1 88 ? -2.896 -12.787 -9.474 1.00 94.62 88 GLN A O 1
ATOM 655 N N . ALA A 1 89 ? -3.382 -13.337 -7.352 1.00 97.38 89 ALA A N 1
ATOM 656 C CA . ALA A 1 89 ? -4.662 -12.634 -7.337 1.00 97.38 89 ALA A CA 1
ATOM 657 C C . ALA A 1 89 ? -4.460 -11.114 -7.447 1.00 97.38 89 ALA A C 1
ATOM 659 O O . ALA A 1 89 ? -5.142 -10.465 -8.237 1.00 97.38 89 ALA A O 1
ATOM 660 N N . LYS A 1 90 ? -3.464 -10.555 -6.743 1.00 96.94 90 LYS A N 1
ATOM 661 C CA . LYS A 1 90 ? -3.086 -9.136 -6.863 1.00 96.94 90 LYS A CA 1
ATOM 662 C C . LYS A 1 90 ? -2.651 -8.775 -8.285 1.00 96.94 90 LYS A C 1
ATOM 664 O O . LYS A 1 90 ? -3.116 -7.778 -8.826 1.00 96.94 90 LYS A O 1
ATOM 669 N N . LEU A 1 91 ? -1.809 -9.595 -8.916 1.00 96.44 91 LEU A N 1
ATOM 670 C CA . LEU A 1 91 ? -1.386 -9.392 -10.306 1.00 96.44 91 LEU A CA 1
ATOM 671 C C . LEU A 1 91 ? -2.574 -9.443 -11.276 1.00 96.44 91 LEU A C 1
ATOM 673 O O . LEU A 1 91 ? -2.657 -8.614 -12.178 1.00 96.44 91 LEU A O 1
ATOM 677 N N . ALA A 1 92 ? -3.509 -10.379 -11.093 1.00 97.44 92 ALA A N 1
ATOM 678 C CA . ALA A 1 92 ? -4.726 -10.448 -11.901 1.00 97.44 92 ALA A CA 1
ATOM 679 C C . ALA A 1 92 ? -5.618 -9.208 -11.715 1.00 97.44 92 ALA A C 1
ATOM 681 O O . ALA A 1 92 ? -6.093 -8.650 -12.702 1.00 97.44 92 ALA A O 1
ATOM 682 N N . ALA A 1 93 ? -5.792 -8.739 -10.476 1.00 98.19 93 ALA A N 1
ATOM 683 C CA . ALA A 1 93 ? -6.546 -7.523 -10.182 1.00 98.19 93 ALA A CA 1
ATOM 684 C C . ALA A 1 93 ? -5.899 -6.286 -10.822 1.00 98.19 93 ALA A C 1
ATOM 686 O O . ALA A 1 93 ? -6.584 -5.526 -11.496 1.00 98.19 93 ALA A O 1
ATOM 687 N N . LEU A 1 94 ? -4.577 -6.121 -10.693 1.00 97.88 94 LEU A N 1
ATOM 688 C CA . LEU A 1 94 ? -3.836 -5.035 -11.342 1.00 97.88 94 LEU A CA 1
ATOM 689 C C . LEU A 1 94 ? -4.041 -5.048 -12.863 1.00 97.88 94 LEU A C 1
ATOM 691 O O . LEU A 1 94 ? -4.354 -4.011 -13.442 1.00 97.88 94 LEU A O 1
ATOM 695 N N . ARG A 1 95 ? -3.942 -6.221 -13.506 1.00 97.50 95 ARG A N 1
ATOM 696 C CA . ARG A 1 95 ? -4.179 -6.360 -14.953 1.00 97.50 95 ARG A CA 1
ATOM 697 C C . ARG A 1 95 ? -5.590 -5.961 -15.374 1.00 97.50 95 ARG A C 1
ATOM 699 O O . ARG A 1 95 ? -5.744 -5.446 -16.468 1.00 97.50 95 ARG A O 1
ATOM 706 N N . ALA A 1 96 ? -6.602 -6.147 -14.526 1.00 98.44 96 ALA A N 1
ATOM 707 C CA . ALA A 1 96 ? -7.971 -5.742 -14.847 1.00 98.44 96 ALA A CA 1
ATOM 708 C C . ALA A 1 96 ? -8.142 -4.212 -14.972 1.00 98.44 96 ALA A C 1
ATOM 710 O O . ALA A 1 96 ? -9.113 -3.748 -15.567 1.00 98.44 96 ALA A O 1
ATOM 711 N N . HIS A 1 97 ? -7.198 -3.415 -14.459 1.00 98.00 97 HIS A N 1
ATOM 712 C CA . HIS A 1 97 ? -7.181 -1.956 -14.585 1.00 98.00 97 HIS A CA 1
ATOM 713 C C . HIS A 1 97 ? -6.363 -1.483 -15.803 1.00 98.00 97 HIS A C 1
ATOM 715 O O . HIS A 1 97 ? -5.555 -0.559 -15.694 1.00 98.00 97 HIS A O 1
ATOM 721 N N . GLU A 1 98 ? -6.589 -2.093 -16.973 1.00 96.75 98 GLU A N 1
ATOM 722 C CA . GLU A 1 98 ? -5.787 -1.903 -18.199 1.00 96.75 98 GLU A CA 1
ATOM 723 C C . GLU A 1 98 ? -5.615 -0.435 -18.623 1.00 96.75 98 GLU A C 1
ATOM 725 O O . GLU A 1 98 ? -4.570 -0.047 -19.137 1.00 96.75 98 GLU A O 1
ATOM 730 N N . THR A 1 99 ? -6.620 0.416 -18.393 1.00 97.75 99 THR A N 1
ATOM 731 C CA . THR A 1 99 ? -6.547 1.835 -18.781 1.00 97.75 99 THR A CA 1
ATOM 732 C C . THR A 1 99 ? -5.667 2.677 -17.852 1.00 97.75 99 THR A C 1
ATOM 734 O O . THR A 1 99 ? -5.405 3.836 -18.161 1.00 97.75 99 THR A O 1
ATOM 737 N N . GLN A 1 100 ? -5.291 2.148 -16.684 1.00 97.69 100 GLN A N 1
ATOM 738 C CA . GLN A 1 100 ? -4.594 2.888 -15.626 1.00 97.69 100 GLN A CA 1
ATOM 739 C C . GLN A 1 100 ? -3.119 2.503 -15.525 1.00 97.69 100 GLN A C 1
ATOM 741 O O . GLN A 1 100 ? -2.277 3.349 -15.216 1.00 97.69 100 GLN A O 1
ATOM 746 N N . LEU A 1 101 ? -2.806 1.227 -15.756 1.00 97.75 101 LEU A N 1
ATOM 747 C CA . LEU A 1 101 ? -1.470 0.680 -15.559 1.00 97.75 101 LEU A CA 1
ATOM 748 C C . LEU A 1 101 ? -1.190 -0.506 -16.479 1.00 97.75 101 LEU A C 1
ATOM 750 O O . LEU A 1 101 ? -2.097 -1.153 -16.993 1.00 97.75 101 LEU A O 1
ATOM 754 N N . THR A 1 102 ? 0.092 -0.818 -16.647 1.00 98.00 102 THR A N 1
ATOM 755 C CA . THR A 1 102 ? 0.569 -2.042 -17.299 1.00 98.00 102 THR A CA 1
ATOM 756 C C . THR A 1 102 ? 1.358 -2.871 -16.297 1.00 98.00 102 THR A C 1
ATOM 758 O O . THR A 1 102 ? 2.255 -2.351 -15.636 1.00 98.00 102 THR A O 1
ATOM 761 N N . VAL A 1 103 ? 1.038 -4.162 -16.196 1.00 97.62 103 VAL A N 1
ATOM 762 C CA . VAL A 1 103 ? 1.804 -5.139 -15.410 1.00 97.62 103 VAL A CA 1
ATOM 763 C C . VAL A 1 103 ? 2.846 -5.791 -16.312 1.00 97.62 103 VAL A C 1
ATOM 765 O O . VAL A 1 103 ? 2.521 -6.209 -17.422 1.00 97.62 103 VAL A O 1
ATOM 768 N N . VAL A 1 104 ? 4.077 -5.904 -15.822 1.00 96.25 104 VAL A N 1
ATOM 769 C CA . VAL A 1 104 ? 5.176 -6.590 -16.504 1.00 96.25 104 VAL A CA 1
ATOM 770 C C . VAL A 1 104 ? 5.554 -7.825 -15.701 1.00 96.25 104 VAL A C 1
ATOM 772 O O . VAL A 1 104 ? 5.905 -7.749 -14.519 1.00 96.25 104 VAL A O 1
ATOM 775 N N . ASP A 1 105 ? 5.469 -8.971 -16.367 1.00 88.94 105 ASP A N 1
ATOM 776 C CA . ASP A 1 105 ? 5.962 -10.241 -15.855 1.00 88.94 105 ASP A CA 1
ATOM 777 C C . ASP A 1 105 ? 7.481 -10.338 -16.037 1.00 88.94 105 ASP A C 1
ATOM 779 O O . ASP A 1 105 ? 8.032 -9.870 -17.031 1.00 88.94 105 ASP A O 1
ATOM 783 N N . GLY A 1 106 ? 8.167 -10.959 -15.081 1.00 83.50 106 GLY A N 1
ATOM 784 C CA . GLY A 1 106 ? 9.620 -11.110 -15.102 1.00 83.50 106 GLY A CA 1
ATOM 785 C C . GLY A 1 106 ? 10.143 -11.706 -13.801 1.00 83.50 106 GLY A C 1
ATOM 786 O O . GLY A 1 106 ? 9.357 -12.091 -12.931 1.00 83.50 106 GLY A O 1
ATOM 787 N N . ALA A 1 107 ? 11.471 -11.758 -13.654 1.00 85.94 107 ALA A N 1
ATOM 788 C CA . ALA A 1 107 ? 12.107 -12.172 -12.401 1.00 85.94 107 ALA A CA 1
ATOM 789 C C . ALA A 1 107 ? 11.674 -11.269 -11.232 1.00 85.94 107 ALA A C 1
ATOM 791 O O . ALA A 1 107 ? 11.426 -11.753 -10.128 1.00 85.94 107 ALA A O 1
ATOM 792 N N . VAL A 1 108 ? 11.482 -9.977 -11.520 1.00 90.75 108 VAL A N 1
ATOM 793 C CA . VAL A 1 108 ? 10.938 -8.980 -10.595 1.00 90.75 108 VAL A CA 1
ATOM 794 C C . VAL A 1 108 ? 9.623 -8.430 -11.162 1.00 90.75 108 VAL A C 1
ATOM 796 O O . VAL A 1 108 ? 9.632 -7.491 -11.965 1.00 90.75 108 VAL A O 1
ATOM 799 N N . PRO A 1 109 ? 8.466 -9.007 -10.786 1.00 93.94 109 PRO A N 1
ATOM 800 C CA . PRO A 1 109 ? 7.172 -8.485 -11.209 1.00 93.94 109 PRO A CA 1
ATOM 801 C C . PRO A 1 109 ? 6.969 -7.040 -10.753 1.00 93.94 109 PRO A C 1
ATOM 803 O O . PRO A 1 109 ? 7.154 -6.709 -9.577 1.00 93.94 109 PRO A O 1
ATOM 806 N N . HIS A 1 110 ? 6.564 -6.190 -11.689 1.00 96.81 110 HIS A N 1
ATOM 807 C CA . HIS A 1 110 ? 6.384 -4.758 -11.481 1.00 96.81 110 HIS A CA 1
ATOM 808 C C . HIS A 1 110 ? 5.212 -4.234 -12.313 1.00 96.81 110 HIS A C 1
ATOM 810 O O . HIS A 1 110 ? 4.685 -4.922 -13.190 1.00 96.81 110 HIS A O 1
ATOM 816 N N . PHE A 1 111 ? 4.789 -3.007 -12.037 1.00 97.38 111 PHE A N 1
ATOM 817 C CA . PHE A 1 111 ? 3.847 -2.285 -12.886 1.00 97.38 111 PHE A CA 1
ATOM 818 C C . PHE A 1 111 ? 4.371 -0.888 -13.194 1.00 97.38 111 PHE A C 1
ATOM 820 O O . PHE A 1 111 ? 5.251 -0.379 -12.502 1.00 97.38 111 PHE A O 1
ATOM 827 N N . ALA A 1 112 ? 3.806 -0.254 -14.211 1.00 97.75 112 ALA A N 1
ATOM 828 C CA . ALA A 1 112 ? 3.934 1.180 -14.418 1.00 97.75 112 ALA A CA 1
ATOM 829 C C . ALA A 1 112 ? 2.554 1.790 -14.645 1.00 97.75 112 ALA A C 1
ATOM 831 O O . ALA A 1 112 ? 1.693 1.181 -15.281 1.00 97.75 112 ALA A O 1
ATOM 832 N N . LEU A 1 113 ? 2.352 2.995 -14.117 1.00 96.94 113 LEU A N 1
ATOM 833 C CA . LEU A 1 113 ? 1.184 3.814 -14.435 1.00 96.94 113 LEU A CA 1
ATOM 834 C C . LEU A 1 113 ? 1.398 4.513 -15.789 1.00 96.94 113 LEU A C 1
ATOM 836 O O . LEU A 1 113 ? 2.412 4.325 -16.464 1.00 96.94 113 LEU A O 1
ATOM 840 N N . THR A 1 114 ? 0.483 5.403 -16.165 1.00 95.12 114 THR A N 1
ATOM 841 C CA . THR A 1 114 ? 0.590 6.227 -17.385 1.00 95.12 114 THR A CA 1
ATOM 842 C C . THR A 1 114 ? 1.836 7.124 -17.434 1.00 95.12 114 THR A C 1
ATOM 844 O O . THR A 1 114 ? 2.264 7.527 -18.512 1.00 95.12 114 THR A O 1
ATOM 847 N N . ASN A 1 115 ? 2.477 7.389 -16.291 1.00 95.44 115 ASN A N 1
ATOM 848 C CA . ASN A 1 115 ? 3.755 8.103 -16.210 1.00 95.44 115 ASN A CA 1
ATOM 849 C C . ASN A 1 115 ? 4.976 7.263 -16.644 1.00 95.44 115 ASN A C 1
ATOM 851 O O . ASN A 1 115 ? 6.084 7.794 -16.688 1.00 95.44 115 ASN A O 1
ATOM 855 N N . SER A 1 116 ? 4.787 5.978 -16.974 1.00 96.81 116 SER A N 1
ATOM 856 C CA . SER A 1 116 ? 5.839 5.062 -17.442 1.00 96.81 116 SER A CA 1
ATOM 857 C C . SER A 1 116 ? 6.997 4.865 -16.450 1.00 96.81 116 SER A C 1
ATOM 859 O O . SER A 1 116 ? 8.141 4.643 -16.857 1.00 96.81 116 SER A O 1
ATOM 861 N N . ILE A 1 117 ? 6.705 4.948 -15.147 1.00 97.25 117 ILE A N 1
ATOM 862 C CA . ILE A 1 117 ? 7.662 4.684 -14.066 1.00 97.25 117 ILE A CA 1
ATOM 863 C C . ILE A 1 117 ? 7.403 3.290 -13.495 1.00 97.25 117 ILE A C 1
ATOM 865 O O . ILE A 1 117 ? 6.314 3.032 -12.980 1.00 97.25 117 ILE A O 1
ATOM 869 N N . ALA A 1 118 ? 8.403 2.411 -13.565 1.00 96.94 118 ALA A N 1
ATOM 870 C CA . ALA A 1 118 ? 8.340 1.065 -13.009 1.00 96.94 118 ALA A CA 1
ATOM 871 C C . ALA A 1 118 ? 8.330 1.096 -11.474 1.00 96.94 118 ALA A C 1
ATOM 873 O O . ALA A 1 118 ? 9.171 1.747 -10.850 1.00 96.94 118 ALA A O 1
ATOM 874 N N . GLN A 1 119 ? 7.406 0.343 -10.881 1.00 95.25 119 GLN A N 1
ATOM 875 C CA . GLN A 1 119 ? 7.257 0.157 -9.442 1.00 95.25 119 GLN A CA 1
ATOM 876 C C . GLN A 1 119 ? 7.198 -1.342 -9.121 1.00 95.25 119 GLN A C 1
ATOM 878 O O . GLN A 1 119 ? 6.356 -2.049 -9.691 1.00 95.25 119 GLN A O 1
ATOM 883 N N . PRO A 1 120 ? 8.067 -1.852 -8.230 1.00 95.38 120 PRO A N 1
ATOM 884 C CA . PRO A 1 120 ? 8.078 -3.266 -7.877 1.00 95.38 120 PRO A CA 1
ATOM 885 C C . PRO A 1 120 ? 6.775 -3.659 -7.174 1.00 95.38 120 PRO A C 1
ATOM 887 O O . PRO A 1 120 ? 6.186 -2.872 -6.433 1.00 95.38 120 PRO A O 1
ATOM 890 N N . ILE A 1 121 ? 6.329 -4.898 -7.382 1.00 95.19 121 ILE A N 1
ATOM 891 C CA . ILE A 1 121 ? 5.172 -5.463 -6.677 1.00 95.19 121 ILE A CA 1
ATOM 892 C C . ILE A 1 121 ? 5.704 -6.345 -5.542 1.00 95.19 121 ILE A C 1
ATOM 894 O O . ILE A 1 121 ? 6.063 -7.498 -5.812 1.00 95.19 121 ILE A O 1
ATOM 898 N N . PRO A 1 122 ? 5.777 -5.853 -4.291 1.00 92.81 122 PRO A N 1
ATOM 899 C CA . PRO A 1 122 ? 6.331 -6.619 -3.180 1.00 92.81 122 PRO A CA 1
ATOM 900 C C . PRO A 1 122 ? 5.474 -7.846 -2.847 1.00 92.81 122 PRO A C 1
ATOM 902 O O . PRO A 1 122 ? 4.309 -7.956 -3.244 1.00 92.81 122 PRO A O 1
ATOM 905 N N . SER A 1 123 ? 6.066 -8.776 -2.103 1.00 94.75 123 SER A N 1
ATOM 906 C CA . SER A 1 123 ? 5.386 -9.954 -1.561 1.00 94.75 123 SER A CA 1
ATOM 907 C C . SER A 1 123 ? 4.694 -9.695 -0.221 1.00 94.75 123 SER A C 1
ATOM 909 O O . SER A 1 123 ? 4.043 -10.594 0.291 1.00 94.75 123 SER A O 1
ATOM 911 N N . ALA A 1 124 ? 4.797 -8.485 0.326 1.00 97.81 124 ALA A N 1
ATOM 912 C CA . ALA A 1 124 ? 4.124 -8.067 1.547 1.00 97.81 124 ALA A CA 1
ATOM 913 C C . ALA A 1 124 ? 3.427 -6.713 1.360 1.00 97.81 124 ALA A C 1
ATOM 915 O O . ALA A 1 124 ? 3.790 -5.925 0.480 1.00 97.81 124 ALA A O 1
ATOM 916 N N . GLU A 1 125 ? 2.435 -6.450 2.203 1.00 98.38 125 GLU A N 1
ATOM 917 C CA . GLU A 1 125 ? 1.801 -5.143 2.363 1.00 98.38 125 GLU A CA 1
ATOM 918 C C . GLU A 1 125 ? 2.062 -4.607 3.768 1.00 98.38 125 GLU A C 1
ATOM 920 O O . GLU A 1 125 ? 2.175 -5.366 4.732 1.00 98.38 125 GLU A O 1
ATOM 925 N N . TYR A 1 126 ? 2.198 -3.288 3.867 1.00 98.75 126 TYR A N 1
ATOM 926 C CA . TYR A 1 126 ? 2.720 -2.620 5.050 1.00 98.75 126 TYR A CA 1
ATOM 927 C C . TYR A 1 126 ? 1.704 -1.623 5.576 1.00 98.75 126 TYR A C 1
ATOM 929 O O . TYR A 1 126 ? 1.058 -0.907 4.804 1.00 98.75 126 TYR A O 1
ATOM 937 N N . PHE A 1 127 ? 1.589 -1.559 6.898 1.00 98.81 127 PHE A N 1
ATOM 938 C CA . PHE A 1 127 ? 0.594 -0.728 7.549 1.00 98.81 127 PHE A CA 1
ATOM 939 C C . PHE A 1 127 ? 1.136 -0.048 8.805 1.00 98.81 127 PHE A C 1
ATOM 941 O O . PHE A 1 127 ? 2.038 -0.547 9.482 1.00 98.81 127 PHE A O 1
ATOM 948 N N . VAL A 1 128 ? 0.536 1.095 9.127 1.00 98.81 128 VAL A N 1
ATOM 949 C CA . VAL A 1 128 ? 0.737 1.822 10.384 1.00 98.81 128 VAL A CA 1
ATOM 950 C C . VAL A 1 128 ? -0.586 1.846 11.139 1.00 98.81 128 VAL A C 1
ATOM 952 O O . VAL A 1 128 ? -1.590 2.319 10.608 1.00 98.81 128 VAL A O 1
ATOM 955 N N . LEU A 1 129 ? -0.601 1.356 12.374 1.00 98.62 129 LEU A N 1
ATOM 956 C CA . LEU A 1 129 ? -1.757 1.436 13.259 1.00 98.62 129 LEU A CA 1
ATOM 957 C C . LEU A 1 129 ? -2.026 2.903 13.613 1.00 98.62 129 LEU A C 1
ATOM 959 O O . LEU A 1 129 ? -1.194 3.572 14.224 1.00 98.62 129 LEU A O 1
ATOM 963 N N . ALA A 1 130 ? -3.198 3.396 13.225 1.00 98.44 130 ALA A N 1
ATOM 964 C CA . ALA A 1 130 ? -3.621 4.778 13.430 1.00 98.44 130 ALA A CA 1
ATOM 965 C C . ALA A 1 130 ? -4.610 4.925 14.596 1.00 98.44 130 ALA A C 1
ATOM 967 O O . ALA A 1 130 ? -4.683 5.982 15.221 1.00 98.44 130 ALA A O 1
ATOM 968 N N . HIS A 1 131 ? -5.380 3.875 14.885 1.00 98.50 131 HIS A N 1
ATOM 969 C CA . HIS A 1 131 ? -6.342 3.833 15.982 1.00 98.50 131 HIS A CA 1
ATOM 970 C C . HIS A 1 131 ? -6.564 2.391 16.447 1.00 98.50 131 HIS A C 1
ATOM 972 O O . HIS A 1 131 ? -6.590 1.483 15.615 1.00 98.50 131 HIS A O 1
ATOM 978 N N . GLY A 1 132 ? -6.798 2.205 17.747 1.00 97.12 132 GLY A N 1
ATOM 979 C CA . GLY A 1 132 ? -7.065 0.906 18.367 1.00 97.12 132 GLY A CA 1
ATOM 980 C C . GLY A 1 132 ? -5.854 0.303 19.081 1.00 97.12 132 GLY A C 1
ATOM 981 O O . GLY A 1 132 ? -4.802 0.930 19.197 1.00 97.12 132 GLY A O 1
ATOM 982 N N . ASP A 1 133 ? -6.023 -0.920 19.580 1.00 96.31 133 ASP A N 1
ATOM 983 C CA . ASP A 1 133 ? -4.968 -1.702 20.236 1.00 96.31 133 ASP A CA 1
ATOM 984 C C . ASP A 1 133 ? -4.118 -2.452 19.199 1.00 96.31 133 ASP A C 1
ATOM 986 O O . ASP A 1 133 ? -4.653 -3.106 18.306 1.00 96.31 133 ASP A O 1
ATOM 990 N N . GLY A 1 134 ? -2.793 -2.375 19.320 1.00 96.31 134 GLY A N 1
ATOM 991 C CA . GLY A 1 134 ? -1.849 -3.033 18.413 1.00 96.31 134 GLY A CA 1
ATOM 992 C C . GLY A 1 134 ? -1.515 -4.477 18.771 1.00 96.31 134 GLY A C 1
ATOM 993 O O . GLY A 1 134 ? -0.793 -5.124 18.019 1.00 96.31 134 GLY A O 1
ATOM 994 N N . SER A 1 135 ? -2.017 -4.991 19.893 1.00 96.88 135 SER A N 1
ATOM 995 C CA . SER A 1 135 ? -1.704 -6.343 20.359 1.00 96.88 135 SER A CA 1
ATOM 996 C C . SER A 1 135 ? -2.044 -7.410 19.309 1.00 96.88 135 SER A C 1
ATOM 998 O O . SER A 1 135 ? -3.193 -7.513 18.869 1.00 96.88 135 SER A O 1
ATOM 1000 N N . GLY A 1 136 ? -1.036 -8.198 18.916 1.00 96.75 136 GLY A N 1
ATOM 1001 C CA . GLY A 1 136 ? -1.149 -9.270 17.920 1.00 96.75 136 GLY A CA 1
ATOM 1002 C C . GLY A 1 136 ? -1.217 -8.784 16.471 1.00 96.75 136 GLY A C 1
ATOM 1003 O O . GLY A 1 136 ? -1.309 -9.605 15.558 1.00 96.75 136 GLY A O 1
ATOM 1004 N N . ALA A 1 137 ? -1.190 -7.468 16.245 1.00 97.62 137 ALA A N 1
ATOM 1005 C CA . ALA A 1 137 ? -1.406 -6.891 14.931 1.00 97.62 137 ALA A CA 1
ATOM 1006 C C . ALA A 1 137 ? -0.156 -6.861 14.044 1.00 97.62 137 ALA A C 1
ATOM 1008 O O . ALA A 1 137 ? -0.216 -6.349 12.933 1.00 97.62 137 ALA A O 1
ATOM 1009 N N . GLU A 1 138 ? 0.989 -7.368 14.499 1.00 98.12 138 GLU A N 1
ATOM 1010 C CA . GLU A 1 138 ? 2.276 -7.204 13.817 1.00 98.12 138 GLU A CA 1
ATOM 1011 C C . GLU A 1 138 ? 2.319 -7.914 12.456 1.00 98.12 138 GLU A C 1
ATOM 1013 O O . GLU A 1 138 ? 3.002 -7.460 11.537 1.00 98.12 138 GLU A O 1
ATOM 1018 N N . THR A 1 139 ? 1.569 -9.012 12.311 1.00 98.00 139 THR A N 1
ATOM 1019 C CA . THR A 1 139 ? 1.496 -9.813 11.070 1.00 98.00 139 THR A CA 1
ATOM 1020 C C . THR A 1 139 ? 0.074 -10.160 10.624 1.00 98.00 139 THR A C 1
ATOM 1022 O O . THR A 1 139 ? -0.115 -10.815 9.601 1.00 98.00 139 THR A O 1
ATOM 1025 N N . ASP A 1 140 ? -0.932 -9.689 11.358 1.00 97.56 140 ASP A N 1
ATOM 1026 C CA . ASP A 1 140 ? -2.349 -9.915 11.087 1.00 97.56 140 ASP A CA 1
ATOM 1027 C C . ASP A 1 140 ? -3.156 -8.705 11.564 1.00 97.56 140 ASP A C 1
ATOM 1029 O O . ASP A 1 140 ? -3.214 -8.423 12.754 1.00 97.56 140 ASP A O 1
ATOM 1033 N N . LEU A 1 141 ? -3.839 -8.004 10.661 1.00 97.69 141 LEU A N 1
ATOM 1034 C CA . LEU A 1 141 ? -4.609 -6.804 11.010 1.00 97.69 141 LEU A CA 1
ATOM 1035 C C . LEU A 1 141 ? -5.741 -7.072 12.026 1.00 97.69 141 LEU A C 1
ATOM 1037 O O . LEU A 1 141 ? -6.208 -6.137 12.688 1.00 97.69 141 LEU A O 1
ATOM 1041 N N . PHE A 1 142 ? -6.193 -8.323 12.156 1.00 97.06 142 PHE A N 1
ATOM 1042 C CA . PHE A 1 142 ? -7.234 -8.736 13.099 1.00 97.06 142 PHE A CA 1
ATOM 1043 C C . PHE A 1 142 ? -6.682 -9.156 14.466 1.00 97.06 142 PHE A C 1
ATOM 1045 O O . PHE A 1 142 ? -7.441 -9.207 15.435 1.00 97.06 142 PHE A O 1
ATOM 1052 N N . GLY A 1 143 ? -5.370 -9.357 14.597 1.00 93.06 143 GLY A N 1
ATOM 1053 C CA . GLY A 1 143 ? -4.745 -9.755 15.856 1.00 93.06 143 GLY A CA 1
ATOM 1054 C C . GLY A 1 143 ? -5.125 -11.165 16.317 1.00 93.06 143 GLY A C 1
ATOM 1055 O O . GLY A 1 143 ? -5.211 -11.397 17.522 1.00 93.06 143 GLY A O 1
ATOM 1056 N N . GLY A 1 144 ? -5.381 -12.086 15.381 1.00 87.38 144 GLY A N 1
ATOM 1057 C CA . GLY A 1 144 ? -5.668 -13.499 15.646 1.00 87.38 144 GLY A CA 1
ATOM 1058 C C . GLY A 1 144 ? -7.144 -13.871 15.833 1.00 87.38 144 GLY A C 1
ATOM 1059 O O . GLY A 1 144 ? -7.407 -14.953 16.363 1.00 87.38 144 GLY A O 1
ATOM 1060 N N . TRP A 1 145 ? -8.082 -13.005 15.433 1.00 67.56 145 TRP A N 1
ATOM 1061 C CA . TRP A 1 145 ? -9.537 -13.220 15.521 1.00 67.56 145 TRP A CA 1
ATOM 1062 C C . TRP A 1 145 ? -10.176 -13.560 14.174 1.00 67.56 145 TRP A C 1
ATOM 1064 O O . TRP A 1 145 ? -9.808 -12.918 13.165 1.00 67.56 145 TRP A O 1
#

Secondary structure (DSSP, 8-state):
-EEE--TTHHHH-HHHHHHHHHHHHHSTT-TT---EEEEE-BHHHHHHHHHHHHHH---SSEEPPTTTS--B-GGG--EEEE-GGGHHHHHHHHHH-TTTEEEE-SSS-EEEETT-EEEE--SEEEEEEEES--TTTTS-TTS--

Foldseek 3Di:
DEEAAPCCLAQNDPVRNVRVVVCVVPQQPDPPRQFYKHWWAELVQQVVLLVVCVVQVPQPFAEDDRPRGGGDYVVQWQAKEQQQVVVVVVLVVVVVPVQFWDWDDDPFTWIDGPVRYTTTDDRIITIGTPDHDSALRHHPVVSVD

pLDDT: mean 96.47, std 3.45, range [67.56, 98.88]

InterPro domains:
  IPR024078 Putative deacetylase LmbE-like domain superfamily [G3DSA:3.40.50.10320] (1-145)
  IPR024078 Putative deacetylase LmbE-like domain superfamily [SSF102588] (1-134)

Sequence (145 aa):
VVVTYDSFGGYGHPDHIRAHEITMAAAPDAPSVERVFHVVQSEAALTVGLAELRADGTSPFRVAADGELPSTPDGKITTVVDISAHRQAKLAALRAHETQLTVVDGAVPHFALTNSIAQPIPSAEYFVLAHGDGSGAETDLFGGW

Radius of gyration: 16.13 Å; chains: 1; bounding box: 38×32×41 Å

Organism: NCBI:txid2576905